Protein AF-A0A9D9LRM2-F1 (afdb_monomer_lite)

Foldseek 3Di:
DDDDDDDDPPDDDDPVRVVVVVVVVPDDDDADPVGDDDDPVRVVVVCVVVVNPVPVVVVVVVVVVVVVPD

Radius of gyration: 17.71 Å; chains: 1; bounding box: 36×50×34 Å

Structure (mmCIF, N/CA/C/O backbone):
data_AF-A0A9D9LRM2-F1
#
_entry.id   AF-A0A9D9LRM2-F1
#
loop_
_atom_site.group_PDB
_atom_site.id
_atom_site.type_symbol
_atom_site.label_atom_id
_atom_site.label_alt_id
_atom_site.label_comp_id
_atom_site.label_asym_id
_atom_site.label_entity_id
_atom_site.label_seq_id
_atom_site.pdbx_PDB_ins_code
_atom_site.Cartn_x
_atom_site.Cartn_y
_atom_site.Cartn_z
_atom_site.occupancy
_atom_site.B_iso_or_equiv
_atom_site.auth_seq_id
_atom_site.auth_comp_id
_atom_site.auth_asym_id
_atom_site.auth_atom_id
_atom_site.pdbx_PDB_model_num
ATOM 1 N N . MET A 1 1 ? -15.755 30.388 -7.418 1.00 48.81 1 MET A N 1
ATOM 2 C CA . MET A 1 1 ? -15.976 30.065 -5.992 1.00 48.81 1 MET A CA 1
ATOM 3 C C . MET A 1 1 ? -14.873 29.095 -5.595 1.00 48.81 1 MET A C 1
ATOM 5 O O . MET A 1 1 ? -14.735 28.090 -6.274 1.00 48.81 1 MET A O 1
ATOM 9 N N . ILE A 1 2 ? -14.013 29.435 -4.632 1.00 54.66 2 ILE A N 1
ATOM 10 C CA . ILE A 1 2 ? -12.872 28.584 -4.247 1.00 54.66 2 ILE A CA 1
ATOM 11 C C . ILE A 1 2 ? -13.282 27.823 -2.989 1.00 54.66 2 ILE A C 1
ATOM 13 O O . ILE A 1 2 ? -13.521 28.447 -1.956 1.00 54.66 2 ILE A O 1
ATOM 17 N N . ILE A 1 3 ? -13.395 26.499 -3.083 1.00 71.06 3 ILE A N 1
ATOM 18 C CA . ILE A 1 3 ? -13.633 25.631 -1.927 1.00 71.06 3 ILE A CA 1
ATOM 19 C C . ILE A 1 3 ? -12.266 25.339 -1.309 1.00 71.06 3 ILE A C 1
ATOM 21 O O . ILE A 1 3 ? -11.387 24.801 -1.976 1.00 71.06 3 ILE A O 1
ATOM 25 N N . LYS A 1 4 ? -12.064 25.748 -0.055 1.00 71.06 4 LYS A N 1
ATOM 26 C CA . LYS A 1 4 ? -10.866 25.395 0.714 1.00 71.06 4 LYS A CA 1
ATOM 27 C C . LYS A 1 4 ? -11.181 24.142 1.522 1.00 71.06 4 LYS A C 1
ATOM 29 O O . LYS A 1 4 ? -11.889 24.228 2.521 1.00 71.06 4 LYS A O 1
ATOM 34 N N . THR A 1 5 ? -10.691 22.994 1.075 1.00 73.81 5 THR A N 1
ATOM 35 C CA . THR A 1 5 ? -10.807 21.728 1.807 1.00 73.81 5 THR A CA 1
ATOM 36 C C . THR A 1 5 ? -9.667 21.647 2.820 1.00 73.81 5 THR A C 1
ATOM 38 O O . THR A 1 5 ? -8.505 21.804 2.452 1.00 73.81 5 THR A O 1
ATOM 41 N N . TYR A 1 6 ? -9.995 21.454 4.096 1.00 74.69 6 TYR A N 1
ATOM 42 C CA . TYR A 1 6 ? -9.018 21.273 5.169 1.00 74.69 6 TYR A CA 1
ATOM 43 C C . TYR A 1 6 ? -8.916 19.782 5.483 1.00 74.69 6 TYR A C 1
ATOM 45 O O . TYR A 1 6 ? -9.911 19.177 5.875 1.00 74.69 6 TYR A O 1
ATOM 53 N N . ILE A 1 7 ? -7.734 19.202 5.280 1.00 76.12 7 ILE A N 1
ATOM 54 C CA . ILE A 1 7 ? -7.440 17.820 5.664 1.00 76.12 7 ILE A CA 1
ATOM 55 C C . ILE A 1 7 ? -6.673 17.899 6.987 1.00 76.12 7 ILE A C 1
ATOM 57 O O . ILE A 1 7 ? -5.549 18.405 6.988 1.00 76.12 7 ILE A O 1
ATOM 61 N N . PRO A 1 8 ? -7.270 17.486 8.116 1.00 75.06 8 PRO A N 1
ATOM 62 C CA . PRO A 1 8 ? -6.583 17.504 9.398 1.00 75.06 8 PRO A CA 1
ATOM 63 C C . PRO A 1 8 ? -5.403 16.526 9.379 1.00 75.06 8 PRO A C 1
ATOM 65 O O . PRO A 1 8 ? -5.541 15.352 9.033 1.00 75.06 8 PRO A O 1
ATOM 68 N N . GLU A 1 9 ? -4.229 17.015 9.765 1.00 76.06 9 GLU A N 1
ATOM 69 C CA . GLU A 1 9 ? -3.039 16.184 9.926 1.00 76.06 9 GLU A CA 1
ATOM 70 C C . GLU A 1 9 ? -3.240 15.226 11.116 1.00 76.06 9 GLU A C 1
ATOM 72 O O . GLU A 1 9 ? -3.713 15.636 12.176 1.00 76.06 9 GLU A O 1
ATOM 77 N N . ASN A 1 10 ? -2.870 13.950 10.952 1.00 75.25 10 ASN A N 1
ATOM 78 C CA . ASN A 1 10 ? -2.989 12.878 11.959 1.00 75.25 10 ASN A CA 1
ATOM 79 C C . ASN A 1 10 ? -4.414 12.404 12.302 1.00 75.25 10 ASN A C 1
ATOM 81 O O . ASN A 1 10 ? -4.636 11.863 13.388 1.00 75.25 10 ASN A O 1
ATOM 85 N N . GLN A 1 11 ? -5.382 12.554 11.395 1.00 82.56 11 GLN A N 1
ATOM 86 C CA . GLN A 1 11 ? -6.676 11.894 11.569 1.00 82.56 11 GLN A CA 1
ATOM 87 C C . GLN A 1 11 ? -6.517 10.364 11.457 1.00 82.56 11 GLN A C 1
ATOM 89 O O . GLN A 1 11 ? -5.950 9.887 10.470 1.00 82.56 11 GLN A O 1
ATOM 94 N N . PRO A 1 12 ? -7.004 9.578 12.437 1.00 84.81 12 PRO A N 1
ATOM 95 C CA . PRO A 1 12 ? -7.027 8.127 12.308 1.00 84.81 12 PRO A CA 1
ATOM 96 C C . PRO A 1 12 ? -7.973 7.722 11.172 1.00 84.81 12 PRO A C 1
ATOM 98 O O . PRO A 1 12 ? -9.054 8.295 11.028 1.00 84.81 12 PRO A O 1
ATOM 101 N N . LEU A 1 13 ? -7.566 6.723 10.387 1.00 85.88 13 LEU A N 1
ATOM 102 C CA . LEU A 1 13 ? -8.402 6.161 9.329 1.00 85.88 13 LEU A CA 1
ATOM 103 C C . LEU A 1 13 ? -9.685 5.575 9.923 1.00 85.88 13 LEU A C 1
ATOM 105 O O . LEU A 1 13 ? -9.682 4.950 10.989 1.00 85.88 13 LEU A O 1
ATOM 109 N N . THR A 1 14 ? -10.786 5.772 9.215 1.00 91.94 14 THR A N 1
ATOM 110 C CA . THR A 1 14 ? -12.065 5.139 9.522 1.00 91.94 14 THR A CA 1
ATOM 111 C C . THR A 1 14 ? -12.013 3.640 9.222 1.00 91.94 14 THR A C 1
ATOM 113 O O . THR A 1 14 ? -11.178 3.155 8.458 1.00 91.94 14 THR A O 1
ATOM 116 N N . ALA A 1 15 ? -12.937 2.876 9.809 1.00 93.38 15 ALA A N 1
ATOM 117 C CA . ALA A 1 15 ? -13.025 1.437 9.562 1.00 93.38 15 ALA A CA 1
ATOM 118 C C . ALA A 1 15 ? -13.294 1.100 8.082 1.00 93.38 15 ALA A C 1
ATOM 120 O O . ALA A 1 15 ? -12.847 0.062 7.598 1.00 93.38 15 ALA A O 1
ATOM 121 N N . GLU A 1 16 ? -14.009 1.971 7.363 1.00 92.69 16 GLU A N 1
ATOM 122 C CA . GLU A 1 16 ? -14.281 1.804 5.932 1.00 92.69 16 GLU A CA 1
ATOM 123 C C . GLU A 1 16 ? -13.014 2.013 5.099 1.00 92.69 16 GLU A C 1
ATOM 125 O O . GLU A 1 16 ? -12.677 1.146 4.296 1.00 92.69 16 GLU A O 1
ATOM 130 N N . GLU A 1 17 ? -12.252 3.076 5.367 1.00 91.69 17 GLU A N 1
ATOM 131 C CA . GLU A 1 17 ? -10.971 3.337 4.695 1.00 91.69 17 GLU A CA 1
ATOM 132 C C . GLU A 1 17 ? -9.960 2.206 4.940 1.00 91.69 17 GLU A C 1
ATOM 134 O O . GLU A 1 17 ? -9.274 1.765 4.019 1.00 91.69 17 GLU A O 1
ATOM 139 N N . ILE A 1 18 ? -9.900 1.673 6.166 1.00 92.88 18 ILE A N 1
ATOM 140 C CA . ILE A 1 18 ? -9.049 0.515 6.485 1.00 92.88 18 ILE A CA 1
ATOM 141 C C . ILE A 1 18 ? -9.472 -0.707 5.660 1.00 92.88 18 ILE A C 1
ATOM 143 O O . ILE A 1 18 ? -8.629 -1.371 5.056 1.00 92.88 18 ILE A O 1
ATOM 147 N N . LYS A 1 19 ? -10.775 -0.987 5.580 1.00 94.69 19 LYS A N 1
ATOM 148 C CA . LYS A 1 19 ? -11.305 -2.111 4.798 1.00 94.69 19 LYS A CA 1
ATOM 149 C C . LYS A 1 19 ? -11.026 -1.960 3.299 1.00 94.69 19 LYS A C 1
ATOM 151 O O . LYS A 1 19 ? -10.779 -2.961 2.620 1.00 94.69 19 LYS A O 1
ATOM 156 N N . GLU A 1 20 ? -11.068 -0.740 2.769 1.00 93.06 20 GLU A N 1
ATOM 157 C CA . GLU A 1 20 ? -10.688 -0.456 1.383 1.00 93.06 20 GLU A CA 1
ATOM 158 C C . GLU A 1 20 ? -9.208 -0.753 1.140 1.00 93.06 20 GLU A C 1
ATOM 160 O O . GLU A 1 20 ? -8.888 -1.453 0.179 1.00 93.06 20 GLU A O 1
ATOM 165 N N . ILE A 1 21 ? -8.323 -0.325 2.045 1.00 91.56 21 ILE A N 1
ATOM 166 C CA . ILE A 1 21 ? -6.885 -0.628 1.978 1.00 91.56 21 ILE A CA 1
ATOM 167 C C . ILE A 1 21 ? -6.647 -2.145 2.008 1.00 91.56 21 ILE A C 1
ATOM 169 O O . ILE A 1 21 ? -5.923 -2.674 1.164 1.00 91.56 21 ILE A O 1
ATOM 173 N N . GLU A 1 22 ? -7.289 -2.867 2.930 1.00 93.38 22 GLU A N 1
ATOM 174 C CA . GLU A 1 22 ? -7.190 -4.331 3.024 1.00 93.38 22 GLU A CA 1
ATOM 175 C C . GL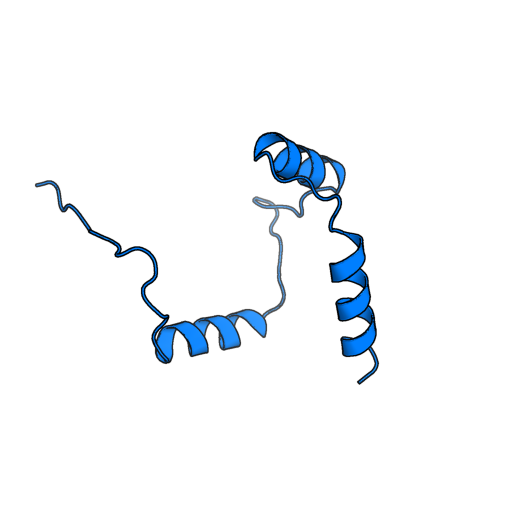U A 1 22 ? -7.708 -5.041 1.770 1.00 93.38 22 GLU A C 1
ATOM 177 O O . GLU A 1 22 ? -7.206 -6.097 1.380 1.00 93.38 22 GLU A O 1
ATOM 182 N N . THR A 1 23 ? -8.744 -4.487 1.144 1.00 93.00 23 THR A N 1
ATOM 183 C CA . THR A 1 23 ? -9.318 -5.029 -0.087 1.00 93.00 23 THR A CA 1
ATOM 184 C C . THR A 1 23 ? -8.389 -4.770 -1.266 1.00 93.00 23 THR A C 1
ATOM 186 O O . THR A 1 23 ? -8.106 -5.701 -2.015 1.00 93.00 23 THR A O 1
ATOM 189 N N . ALA A 1 24 ? -7.856 -3.553 -1.391 1.00 90.50 24 ALA A N 1
ATOM 190 C CA . ALA A 1 24 ? -6.887 -3.175 -2.415 1.00 90.50 24 ALA A CA 1
ATOM 191 C C . ALA A 1 24 ? -5.611 -4.029 -2.340 1.00 90.50 24 ALA A C 1
ATOM 193 O O . ALA A 1 24 ? -5.125 -4.490 -3.368 1.00 90.50 24 ALA A O 1
ATOM 194 N N . ALA A 1 25 ? -5.127 -4.326 -1.130 1.00 89.69 25 ALA A N 1
ATOM 195 C CA . ALA A 1 25 ? -3.941 -5.155 -0.908 1.00 89.69 25 ALA A CA 1
ATOM 196 C C . ALA A 1 25 ? -4.071 -6.599 -1.436 1.00 89.69 25 ALA A C 1
ATOM 198 O O . ALA A 1 25 ? -3.060 -7.270 -1.633 1.00 89.69 25 ALA A O 1
ATOM 199 N N . LYS A 1 26 ? -5.298 -7.092 -1.664 1.00 93.50 26 LYS A N 1
ATOM 200 C CA . LYS A 1 26 ? -5.549 -8.430 -2.232 1.00 93.50 26 LYS A CA 1
ATOM 201 C C . LYS A 1 26 ? -5.421 -8.469 -3.754 1.00 93.50 26 LYS A C 1
ATOM 203 O O . LYS A 1 26 ? -5.357 -9.562 -4.315 1.00 93.50 26 LYS A O 1
ATOM 208 N N . TYR A 1 27 ? -5.422 -7.318 -4.424 1.00 89.62 27 TYR A N 1
ATOM 209 C CA . TYR A 1 27 ? -5.283 -7.250 -5.874 1.00 89.62 27 TYR A CA 1
ATOM 210 C C . TYR A 1 27 ? -3.803 -7.182 -6.269 1.00 89.62 27 TYR A C 1
ATOM 212 O O . TYR A 1 27 ? -3.015 -6.516 -5.594 1.00 89.62 27 TYR A O 1
ATOM 220 N N . PRO A 1 28 ? -3.399 -7.864 -7.355 1.00 85.62 28 PRO A N 1
ATOM 221 C CA . PRO A 1 28 ? -2.032 -7.780 -7.845 1.00 85.62 28 PRO A CA 1
ATOM 222 C C . PRO A 1 28 ? -1.732 -6.364 -8.343 1.00 85.62 28 PRO A C 1
ATOM 224 O O . PRO A 1 28 ? -2.571 -5.722 -8.974 1.00 85.62 28 PRO A O 1
ATOM 227 N N . ILE A 1 29 ? -0.509 -5.899 -8.094 1.00 82.81 29 ILE A N 1
ATOM 228 C CA . ILE A 1 29 ? -0.000 -4.670 -8.702 1.00 82.81 29 ILE A CA 1
ATOM 229 C C . ILE A 1 29 ? 0.260 -4.974 -10.178 1.00 82.81 29 ILE A C 1
ATOM 231 O O . ILE A 1 29 ? 1.058 -5.854 -10.498 1.00 82.81 29 ILE A O 1
ATOM 235 N N . THR A 1 30 ? -0.429 -4.269 -11.069 1.00 83.62 30 THR A N 1
ATOM 236 C CA . THR A 1 30 ? -0.259 -4.388 -12.520 1.00 83.62 30 THR A CA 1
ATOM 237 C C . THR A 1 30 ? 0.226 -3.063 -13.082 1.00 83.62 30 THR A C 1
ATOM 239 O O . THR A 1 30 ? -0.333 -2.019 -12.754 1.00 83.62 30 THR A O 1
ATOM 242 N N . PHE A 1 31 ? 1.236 -3.122 -13.941 1.00 85.81 31 PHE A N 1
ATOM 243 C CA . PHE A 1 31 ? 1.760 -1.976 -14.676 1.00 85.81 31 PHE A CA 1
ATOM 244 C C . PHE A 1 31 ? 1.220 -2.029 -16.106 1.00 85.81 31 PHE A C 1
ATOM 246 O O . PHE A 1 31 ? 1.156 -3.114 -16.690 1.00 85.81 31 PHE A O 1
ATOM 253 N N . ASP A 1 32 ? 0.790 -0.890 -16.638 1.00 90.19 32 ASP A N 1
ATOM 254 C CA . ASP A 1 32 ? 0.351 -0.762 -18.028 1.00 90.19 32 ASP A CA 1
ATOM 255 C C . ASP A 1 32 ? 1.462 -0.139 -18.892 1.00 90.19 32 ASP A C 1
ATOM 257 O O . ASP A 1 32 ? 2.534 0.218 -18.398 1.00 90.19 32 ASP A O 1
ATOM 261 N N . ASP A 1 33 ? 1.228 -0.047 -20.202 1.00 83.81 33 ASP A N 1
ATOM 262 C CA . ASP A 1 33 ? 2.210 0.510 -21.142 1.00 83.81 33 ASP A CA 1
ATOM 263 C C . ASP A 1 33 ? 2.450 2.019 -20.919 1.00 83.81 33 ASP A C 1
ATOM 265 O O . ASP A 1 33 ? 3.525 2.528 -21.245 1.00 83.81 33 ASP A O 1
ATOM 269 N N . ASP A 1 34 ? 1.475 2.728 -20.338 1.00 86.81 34 ASP A N 1
ATOM 270 C CA . ASP A 1 34 ? 1.564 4.157 -20.013 1.00 86.81 34 ASP A CA 1
ATOM 271 C C . ASP A 1 34 ? 2.277 4.411 -18.665 1.00 86.81 34 ASP A C 1
ATOM 273 O O . ASP A 1 34 ? 2.816 5.499 -18.431 1.00 86.81 34 ASP A O 1
ATOM 277 N N . CYS A 1 35 ? 2.320 3.410 -17.784 1.00 82.50 35 CYS A N 1
ATOM 278 C CA . CYS A 1 35 ? 2.912 3.433 -16.451 1.00 82.50 35 CYS A CA 1
ATOM 279 C C . CYS A 1 35 ? 3.677 2.120 -16.180 1.00 82.50 35 CYS A C 1
ATOM 281 O O . CYS A 1 35 ? 3.239 1.289 -15.371 1.00 82.50 35 CYS A O 1
ATOM 283 N N . PRO A 1 36 ? 4.834 1.923 -16.843 1.00 84.50 36 PRO A N 1
ATOM 284 C CA . PRO A 1 36 ? 5.654 0.735 -16.664 1.00 84.50 36 PRO A CA 1
ATOM 285 C C . PRO A 1 36 ? 6.298 0.698 -15.274 1.00 84.50 36 PRO A C 1
ATOM 287 O O . PRO A 1 36 ? 6.459 1.719 -14.599 1.00 84.50 36 PRO A O 1
ATOM 290 N N . GLU A 1 37 ? 6.727 -0.494 -14.862 1.00 84.19 37 GLU A N 1
ATOM 291 C CA . GLU A 1 37 ? 7.492 -0.659 -13.629 1.00 84.19 37 GLU A CA 1
ATOM 292 C C . GLU A 1 37 ? 8.791 0.161 -13.685 1.00 84.19 37 GLU A C 1
ATOM 294 O O . GLU A 1 37 ? 9.514 0.165 -14.686 1.00 84.19 37 GLU A O 1
ATOM 299 N N . LEU A 1 38 ? 9.085 0.877 -12.597 1.00 84.88 38 LEU A N 1
ATOM 300 C CA . LEU A 1 38 ? 10.322 1.642 -12.485 1.00 84.88 38 LEU A CA 1
ATOM 301 C C . LEU A 1 38 ? 11.512 0.693 -12.341 1.00 84.88 38 LEU A C 1
ATOM 303 O O . LEU A 1 38 ? 11.481 -0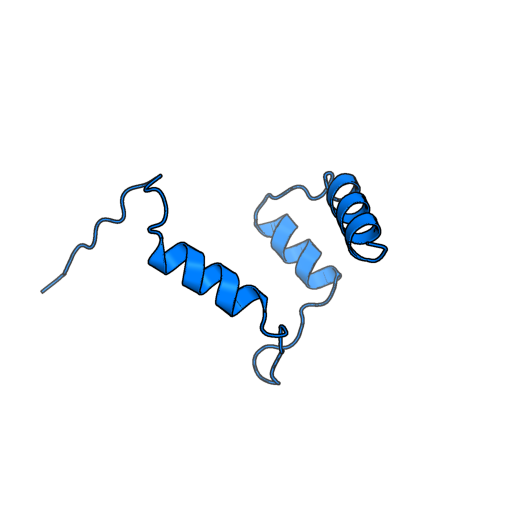.240 -11.542 1.00 84.88 38 LEU A O 1
ATOM 307 N N . THR A 1 39 ? 12.601 0.985 -13.045 1.00 84.00 39 THR A N 1
ATOM 308 C CA . THR A 1 39 ? 13.861 0.258 -12.866 1.00 84.00 39 THR A CA 1
ATOM 309 C C . THR A 1 39 ? 14.510 0.602 -11.526 1.00 84.00 39 THR A C 1
ATOM 311 O O . THR A 1 39 ? 14.306 1.690 -10.978 1.00 84.00 39 THR A O 1
ATOM 314 N N . ASP A 1 40 ? 15.365 -0.286 -11.015 1.00 81.69 40 ASP A N 1
ATOM 315 C CA . ASP A 1 40 ? 16.080 -0.080 -9.747 1.00 81.69 40 ASP A CA 1
ATOM 316 C C . ASP A 1 40 ? 16.831 1.266 -9.687 1.00 81.69 40 ASP A C 1
ATOM 318 O O . ASP A 1 40 ? 16.829 1.941 -8.656 1.00 81.69 40 ASP A O 1
ATOM 322 N N . GLU A 1 41 ? 17.403 1.711 -10.811 1.00 81.44 41 GLU A N 1
ATOM 323 C CA . GLU A 1 41 ? 18.078 3.010 -10.920 1.00 81.44 41 GLU A CA 1
ATOM 324 C C . GLU A 1 41 ? 17.109 4.199 -10.840 1.00 81.44 41 GLU A C 1
ATOM 326 O O . GLU A 1 41 ? 17.438 5.249 -10.279 1.00 81.44 41 GLU A O 1
ATOM 331 N N . GLN A 1 42 ? 15.914 4.072 -11.424 1.00 81.81 42 GLN A N 1
ATOM 332 C CA . GLN A 1 42 ? 14.876 5.104 -11.359 1.00 81.81 42 GLN A CA 1
ATOM 333 C C . GLN A 1 42 ? 14.315 5.213 -9.944 1.00 81.81 42 GLN A C 1
ATOM 335 O O . GLN A 1 42 ? 14.111 6.322 -9.445 1.00 81.81 42 GLN A O 1
ATOM 340 N N . ILE A 1 43 ? 14.139 4.072 -9.280 1.00 82.56 43 ILE A N 1
ATOM 341 C CA . ILE A 1 43 ? 13.746 3.989 -7.876 1.00 82.56 43 ILE A CA 1
ATOM 342 C C . ILE A 1 43 ? 14.797 4.680 -6.995 1.00 82.56 43 ILE A C 1
ATOM 344 O O . ILE A 1 43 ? 14.457 5.526 -6.165 1.00 82.56 43 ILE A O 1
ATOM 348 N N . GLU A 1 44 ? 16.082 4.382 -7.198 1.00 78.75 44 GLU A N 1
ATOM 349 C CA . GLU A 1 44 ? 17.179 5.012 -6.458 1.00 78.75 44 GLU A CA 1
ATOM 350 C C . GLU A 1 44 ? 17.225 6.532 -6.667 1.00 78.75 44 GLU A C 1
ATOM 352 O O . GLU A 1 44 ? 17.301 7.289 -5.695 1.00 78.75 44 GLU A O 1
ATOM 357 N N . LYS A 1 45 ? 17.097 7.000 -7.915 1.00 78.00 45 LYS A N 1
ATOM 358 C CA . LYS A 1 45 ? 17.028 8.435 -8.237 1.00 78.00 45 LYS A CA 1
ATOM 359 C C . LYS A 1 45 ? 15.816 9.108 -7.601 1.00 78.00 45 LYS A C 1
ATOM 361 O O . LYS A 1 45 ? 15.946 10.219 -7.087 1.00 78.00 45 LYS A O 1
ATOM 366 N N . PHE A 1 46 ? 14.660 8.446 -7.589 1.00 75.38 46 PHE A N 1
ATOM 367 C CA . PHE A 1 46 ? 13.452 8.964 -6.955 1.00 75.38 46 PHE A CA 1
ATOM 368 C C . PHE A 1 46 ? 13.659 9.161 -5.450 1.00 75.38 46 PHE A C 1
ATOM 370 O O . PHE A 1 46 ? 13.461 10.270 -4.950 1.00 75.38 46 PHE A O 1
ATOM 377 N N . PHE A 1 47 ? 14.141 8.142 -4.734 1.00 72.19 47 PHE A N 1
ATOM 378 C CA . PHE A 1 47 ? 14.402 8.253 -3.295 1.00 72.19 47 PHE A CA 1
ATOM 379 C C . PHE A 1 47 ? 15.524 9.244 -2.963 1.00 72.19 47 PHE A C 1
ATOM 381 O O . PHE A 1 47 ? 15.385 10.025 -2.018 1.00 72.19 47 PHE A O 1
ATOM 388 N N . SER A 1 48 ? 16.579 9.280 -3.779 1.00 68.06 48 SER A N 1
ATOM 389 C CA . SER A 1 48 ? 17.674 10.248 -3.668 1.00 68.06 48 SER A CA 1
ATOM 390 C C . SER A 1 48 ? 17.173 11.690 -3.837 1.00 68.06 48 SER A C 1
ATOM 392 O O . SER A 1 48 ? 17.440 12.542 -2.989 1.00 68.06 48 SER A O 1
ATOM 394 N N . SER A 1 49 ? 16.337 11.954 -4.851 1.00 61.72 49 SER A N 1
ATOM 395 C CA . SER A 1 49 ? 15.727 13.275 -5.086 1.00 61.72 49 SER A CA 1
ATOM 396 C C . SER A 1 49 ? 14.773 13.722 -3.972 1.00 61.72 49 SER A C 1
ATOM 398 O O . SER A 1 49 ? 14.611 14.918 -3.737 1.00 61.72 49 SER A O 1
ATOM 400 N N . LYS A 1 50 ? 14.168 12.767 -3.255 1.00 61.41 50 LYS A N 1
ATOM 401 C CA . LYS A 1 50 ? 13.267 13.009 -2.118 1.00 61.41 50 LYS A CA 1
ATOM 402 C C . LYS A 1 50 ? 14.005 13.164 -0.781 1.00 61.41 50 LYS A C 1
ATOM 404 O O . LYS A 1 50 ? 13.349 13.376 0.234 1.00 61.41 50 LYS A O 1
ATOM 409 N N . GLY A 1 51 ? 15.338 13.043 -0.757 1.00 56.91 51 GLY A N 1
ATOM 410 C CA . GLY A 1 51 ? 16.134 13.088 0.476 1.00 56.91 51 GLY A CA 1
ATOM 411 C C . GLY A 1 51 ? 15.914 11.884 1.402 1.00 56.91 51 GLY A C 1
ATOM 412 O O . GLY A 1 51 ? 16.241 11.950 2.586 1.00 56.91 51 GLY A O 1
ATOM 413 N N . ILE A 1 52 ? 15.355 10.784 0.886 1.00 57.91 52 ILE A N 1
ATOM 414 C CA . ILE A 1 52 ? 15.079 9.558 1.643 1.00 57.91 52 ILE A CA 1
ATOM 415 C C . ILE A 1 52 ? 16.311 8.650 1.528 1.00 57.91 52 ILE A C 1
ATOM 417 O O . ILE A 1 52 ? 16.549 8.026 0.495 1.00 57.91 52 ILE A O 1
ATOM 421 N N . ASN A 1 53 ? 17.127 8.576 2.583 1.00 52.38 53 ASN A N 1
ATOM 422 C CA . ASN A 1 53 ? 18.308 7.711 2.612 1.00 52.38 53 ASN A CA 1
ATOM 423 C C . ASN A 1 53 ? 17.898 6.243 2.848 1.00 52.38 53 ASN A C 1
ATOM 425 O O . ASN A 1 53 ? 17.522 5.852 3.951 1.00 52.38 53 ASN A O 1
ATOM 429 N N . ILE A 1 54 ? 17.992 5.417 1.806 1.00 53.09 54 ILE A N 1
ATOM 430 C CA . ILE A 1 54 ? 17.604 3.994 1.806 1.00 53.09 54 ILE A CA 1
ATOM 431 C C . ILE A 1 54 ? 18.592 3.062 2.543 1.00 53.09 54 ILE A C 1
ATOM 433 O O . ILE A 1 54 ? 18.477 1.843 2.423 1.00 53.09 54 ILE A O 1
ATOM 437 N N . SER A 1 55 ? 19.511 3.575 3.377 1.00 48.53 55 SER A N 1
ATOM 438 C CA . SER A 1 55 ? 20.393 2.725 4.211 1.00 48.53 55 SER A CA 1
ATOM 439 C C . SER A 1 55 ? 19.641 1.833 5.213 1.00 48.53 55 SER A C 1
ATOM 441 O O . SER A 1 55 ? 20.245 0.971 5.841 1.00 48.53 55 SER A O 1
ATOM 443 N N . GLN A 1 56 ? 18.316 1.972 5.335 1.00 51.69 56 GLN A N 1
ATOM 444 C CA . GLN A 1 56 ? 17.460 1.059 6.102 1.00 51.69 56 GLN A CA 1
ATOM 445 C C . GLN A 1 56 ? 16.902 -0.132 5.287 1.00 51.69 56 GLN A C 1
ATOM 447 O O . GLN A 1 56 ? 16.045 -0.863 5.783 1.00 51.69 56 GLN A O 1
ATOM 452 N N . LYS A 1 57 ? 17.390 -0.385 4.059 1.00 49.00 57 LYS A N 1
ATOM 453 C CA . LYS A 1 57 ? 16.976 -1.534 3.217 1.00 49.00 57 LYS A CA 1
ATOM 454 C C . LYS A 1 57 ? 17.179 -2.912 3.880 1.00 49.00 57 LYS A C 1
ATOM 456 O O . LYS A 1 57 ? 16.456 -3.845 3.539 1.00 49.00 57 LYS A O 1
ATOM 461 N N . ASN A 1 58 ? 18.080 -3.049 4.860 1.00 51.34 58 ASN A N 1
ATOM 462 C CA . ASN A 1 58 ? 18.336 -4.333 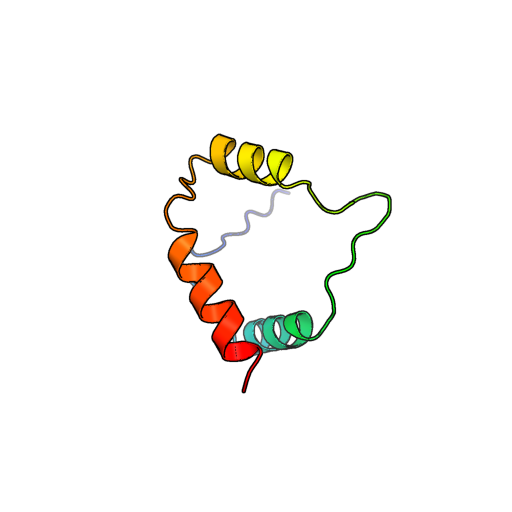5.532 1.00 51.34 58 ASN A CA 1
ATOM 463 C C . ASN A 1 58 ? 17.187 -4.841 6.423 1.00 51.34 58 ASN A C 1
ATOM 465 O O . ASN A 1 58 ? 17.149 -6.033 6.702 1.00 51.34 58 ASN A O 1
ATOM 469 N N . GLN A 1 59 ? 16.232 -3.997 6.833 1.00 48.38 59 GLN A N 1
ATOM 470 C CA . GLN A 1 59 ? 15.107 -4.445 7.672 1.00 48.38 59 GLN A CA 1
ATOM 471 C C . GLN A 1 59 ? 13.904 -4.952 6.850 1.00 48.38 59 GLN A C 1
ATOM 473 O O . GLN A 1 59 ? 13.165 -5.818 7.307 1.00 48.38 59 GLN A O 1
ATOM 478 N N . ILE A 1 60 ? 13.722 -4.482 5.608 1.00 52.06 60 ILE A N 1
ATOM 479 C CA . ILE A 1 60 ? 12.557 -4.841 4.770 1.00 52.06 60 ILE A CA 1
ATOM 480 C C . ILE A 1 60 ? 12.706 -6.247 4.163 1.00 52.06 60 ILE A C 1
ATOM 4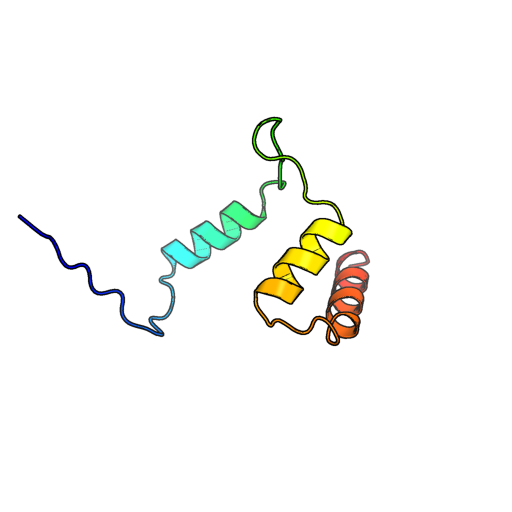82 O O . ILE A 1 60 ? 11.723 -6.975 4.021 1.00 52.06 60 ILE A O 1
ATOM 486 N N . ASN A 1 61 ? 13.935 -6.664 3.844 1.00 52.50 61 ASN A N 1
ATOM 487 C CA . ASN A 1 61 ? 14.191 -7.990 3.274 1.00 52.50 61 ASN A CA 1
ATOM 488 C C . ASN A 1 61 ? 14.009 -9.130 4.290 1.00 52.50 61 ASN A C 1
ATOM 490 O O . ASN A 1 61 ? 13.680 -10.241 3.884 1.00 52.50 61 ASN A O 1
ATOM 494 N N . GLN A 1 62 ? 14.158 -8.862 5.593 1.00 48.38 62 GLN A N 1
ATOM 495 C CA . GLN A 1 62 ? 13.970 -9.875 6.636 1.00 48.38 62 GLN A CA 1
ATOM 496 C C . GLN A 1 62 ? 12.483 -10.229 6.820 1.00 48.38 62 GLN A C 1
ATOM 498 O O . GLN A 1 62 ? 12.139 -11.400 6.931 1.00 48.38 62 GLN A O 1
ATOM 503 N N . VAL A 1 63 ? 11.584 -9.241 6.721 1.00 51.69 63 VAL A N 1
ATOM 504 C CA . VAL A 1 63 ? 10.131 -9.468 6.837 1.00 51.69 63 VAL A CA 1
ATOM 505 C C . VAL A 1 63 ? 9.562 -10.171 5.595 1.00 51.69 63 VAL A C 1
ATOM 507 O O . VAL A 1 63 ? 8.665 -11.000 5.710 1.00 51.69 63 VAL A O 1
ATOM 510 N N . LYS A 1 64 ? 10.109 -9.913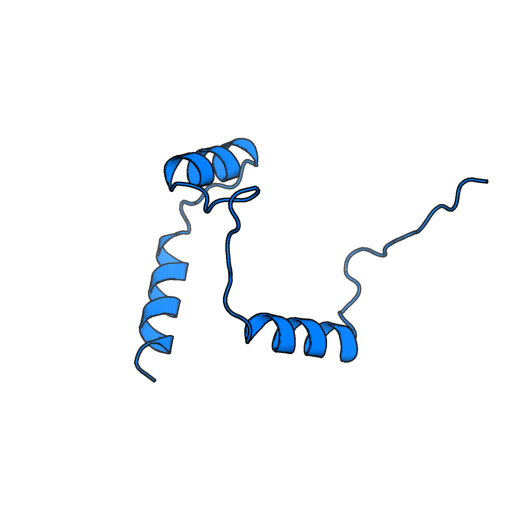 4.396 1.00 51.78 64 LYS A N 1
ATOM 511 C CA . LYS A 1 64 ? 9.660 -10.592 3.163 1.00 51.78 64 LYS A CA 1
ATOM 512 C C . LYS A 1 64 ? 9.975 -12.095 3.136 1.00 51.78 64 LYS A C 1
ATOM 514 O O . LYS A 1 64 ? 9.252 -12.832 2.473 1.00 51.78 64 LYS A O 1
ATOM 519 N N . GLN A 1 65 ? 11.019 -12.555 3.832 1.00 48.16 65 GLN A N 1
ATOM 520 C CA . GLN A 1 65 ? 11.370 -13.981 3.880 1.00 48.16 65 GLN A CA 1
ATOM 521 C C . GLN A 1 65 ? 10.514 -14.790 4.867 1.00 48.16 65 GLN A C 1
ATOM 523 O O . GLN A 1 65 ? 10.240 -15.954 4.589 1.00 48.16 65 GLN A O 1
ATOM 528 N N . GLU A 1 66 ? 10.043 -14.198 5.968 1.00 39.72 66 GLU A N 1
ATOM 529 C CA . GLU A 1 66 ? 9.219 -14.917 6.956 1.00 39.72 66 GLU A CA 1
ATOM 530 C C . GLU A 1 66 ? 7.765 -15.116 6.499 1.00 39.72 66 GLU A C 1
ATOM 532 O O . GLU A 1 66 ? 7.171 -16.150 6.790 1.00 39.72 66 GLU A O 1
ATOM 537 N N . VAL A 1 67 ? 7.200 -14.191 5.714 1.00 50.66 67 VAL A N 1
ATOM 538 C CA . VAL A 1 67 ? 5.825 -14.329 5.181 1.00 50.66 67 VAL A CA 1
ATOM 539 C C . VAL A 1 67 ? 5.761 -15.305 3.995 1.00 50.66 67 VAL A C 1
ATOM 541 O O . VAL A 1 67 ? 4.703 -15.837 3.683 1.00 50.66 67 VAL A O 1
ATOM 544 N N . ALA A 1 68 ? 6.893 -15.584 3.342 1.00 43.66 68 ALA A N 1
ATOM 545 C CA . ALA A 1 68 ? 6.967 -16.531 2.229 1.00 43.66 68 ALA A CA 1
ATOM 546 C C . ALA A 1 68 ? 7.074 -18.007 2.671 1.00 43.66 68 ALA A C 1
ATOM 548 O O . ALA A 1 68 ? 7.054 -18.891 1.815 1.00 43.66 68 ALA A O 1
ATOM 549 N N . PHE A 1 69 ? 7.210 -18.282 3.976 1.00 44.62 69 PHE A N 1
ATOM 550 C CA . PHE A 1 69 ? 7.387 -19.639 4.517 1.00 44.62 69 PHE A CA 1
ATOM 551 C C . PHE A 1 69 ? 6.416 -19.993 5.664 1.00 44.62 69 PHE A C 1
ATOM 553 O O . PHE A 1 69 ? 6.648 -20.975 6.370 1.00 44.62 69 PHE A O 1
ATOM 560 N N . ALA A 1 70 ? 5.340 -19.219 5.847 1.00 42.34 70 ALA A N 1
ATOM 561 C CA . ALA A 1 70 ? 4.260 -19.498 6.799 1.00 42.34 70 ALA A CA 1
ATOM 562 C C . ALA A 1 70 ? 2.970 -19.918 6.082 1.00 42.34 70 ALA A C 1
ATOM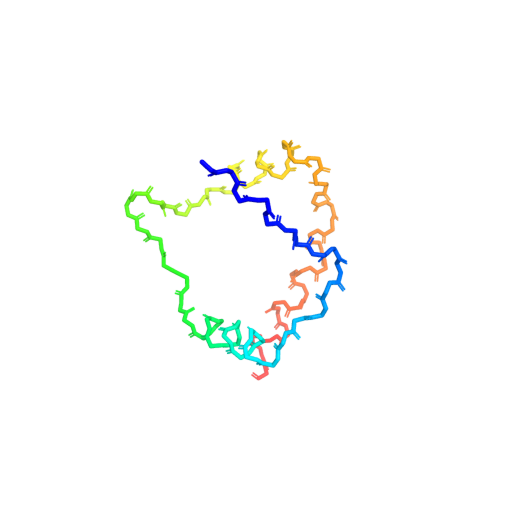 564 O O . ALA A 1 70 ? 2.643 -19.295 5.046 1.00 42.34 70 ALA A O 1
#

Sequence (70 aa):
MIIKTYIPENQPLTAEEIKEIETAAKYPITFDDDCPELTDEQIEKFFSSKGINISQKNQINQVKQEVAFA

pLDDT: mean 72.54, std 16.98, range [39.72, 94.69]

Secondary structure (DSSP, 8-state):
--------TTPPPPHHHHHHHHHHTTSPP---SSSPPPPHHHHHHHHHHTT--GGGHHHHHHHHHHHT--